Protein AF-A0A415FCH9-F1 (afdb_monomer_lite)

Foldseek 3Di:
DPVVVVVVVVVCCVPVPVVVLQLPQFADPPPGFGQDCADPVSHRPDDDHDPVVRVVLLVVLVCCCVPPHVDPSSD

pLDDT: mean 97.51, std 2.66, range [81.38, 98.69]

Organism: NCBI:txid371601

Secondary structure (DSSP, 8-state):
--HHHHHHHHHHIIIIIIHHHHHHHTB-TTTSSB--EE-TTS-EEE----HHHHHHHHHHHHHHHHHT---GGG-

InterPro domains:
  IPR008928 Six-hairpin glycosidase superfamily [SSF48208] (6-75)
  IPR010819 N-acylglucosamine 2-epimerase/Cellobiose 2-epimerase [PF07221] (33-74)
  IPR012341 Six-hairpin glycosidase-like superfamily [G3DSA:1.50.10.10] (2-75)

Radius of gyration: 14.06 Å; chains: 1; bounding box: 43×24×32 Å

Sequence (75 aa):
MDFKKLANQYKDELLDNVLPFWLENSQDHEYGGYFTCLDREGKVFDTDKFIWLQGREVWMFSMLYNKVEKRKEWL

Structure (mmCIF, N/CA/C/O backbone):
data_AF-A0A415FCH9-F1
#
_entry.id   AF-A0A415FCH9-F1
#
loop_
_atom_site.group_PDB
_atom_site.id
_atom_site.type_symbol
_atom_site.label_atom_id
_atom_site.label_alt_id
_atom_site.label_comp_id
_atom_site.label_asym_id
_atom_site.label_entity_id
_atom_site.label_seq_id
_atom_site.pdbx_PDB_ins_code
_atom_site.Cartn_x
_atom_site.Cartn_y
_atom_site.Cartn_z
_atom_site.occupancy
_atom_site.B_iso_or_equiv
_atom_site.auth_seq_id
_atom_site.auth_comp_id
_atom_site.auth_asym_id
_atom_site.auth_atom_id
_atom_site.pdbx_PDB_model_num
ATOM 1 N N . MET A 1 1 ? -27.983 -0.651 12.172 1.00 81.38 1 MET A N 1
ATOM 2 C CA . MET A 1 1 ? -26.676 -0.778 11.493 1.00 81.38 1 MET A CA 1
ATOM 3 C C . MET A 1 1 ? -25.613 -0.771 12.571 1.00 81.38 1 MET A C 1
ATOM 5 O O . MET A 1 1 ? -25.650 0.114 13.415 1.00 81.38 1 MET A O 1
ATOM 9 N N . ASP A 1 2 ? -24.751 -1.783 12.612 1.00 95.31 2 ASP A N 1
ATOM 10 C CA . ASP A 1 2 ? -23.677 -1.841 13.607 1.00 95.31 2 ASP A CA 1
ATOM 11 C C . ASP A 1 2 ? -22.444 -1.112 13.063 1.00 95.31 2 ASP A C 1
ATOM 13 O O . ASP A 1 2 ? -21.662 -1.659 12.285 1.00 95.31 2 ASP A O 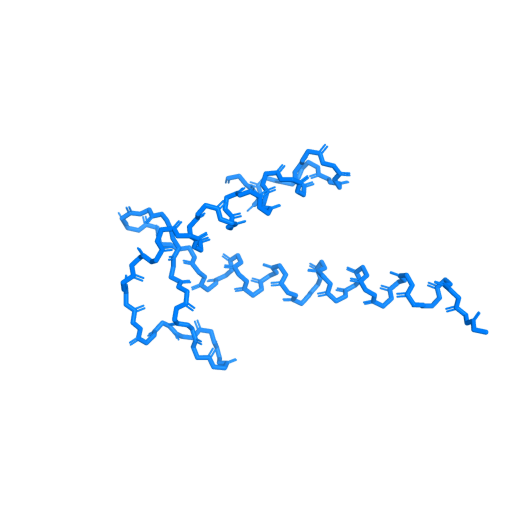1
ATOM 17 N N . PHE A 1 3 ? -22.306 0.159 13.437 1.00 97.81 3 PHE A N 1
ATOM 18 C CA . PHE A 1 3 ? -21.213 1.007 12.964 1.00 97.81 3 PHE A CA 1
ATOM 19 C C . PHE A 1 3 ? -19.848 0.574 13.500 1.00 97.81 3 PHE A C 1
ATOM 21 O O . PHE A 1 3 ? -18.846 0.760 12.815 1.00 97.81 3 PHE A O 1
ATOM 28 N N . LYS A 1 4 ? -19.795 -0.034 14.690 1.00 97.81 4 LYS A N 1
ATOM 29 C CA . LYS A 1 4 ? -18.534 -0.507 15.269 1.00 97.81 4 LYS A CA 1
ATOM 30 C C . LYS A 1 4 ? -18.025 -1.722 14.506 1.00 97.81 4 LYS A C 1
ATOM 32 O O . LYS A 1 4 ? -16.843 -1.785 14.180 1.00 97.81 4 LYS A O 1
ATOM 37 N N . LYS A 1 5 ? -18.926 -2.646 14.162 1.00 98.19 5 LYS A N 1
ATOM 38 C CA . LYS A 1 5 ? -18.596 -3.795 13.315 1.00 98.19 5 LYS A CA 1
ATOM 39 C C . LYS A 1 5 ? -18.052 -3.356 11.955 1.00 98.19 5 LYS A C 1
ATOM 41 O O . LYS A 1 5 ? -17.038 -3.884 11.518 1.00 98.19 5 LYS A O 1
ATOM 46 N N . LEU A 1 6 ? -18.690 -2.375 11.317 1.00 98.38 6 LEU A N 1
ATOM 47 C CA . LEU A 1 6 ? -18.235 -1.854 10.024 1.00 98.38 6 LEU A CA 1
ATOM 48 C C . LEU A 1 6 ? -16.881 -1.148 10.123 1.00 98.38 6 LEU A C 1
ATOM 50 O O . LEU A 1 6 ? -16.015 -1.382 9.288 1.00 98.38 6 LEU A O 1
ATOM 54 N N . ALA A 1 7 ? -16.676 -0.320 11.151 1.00 98.25 7 ALA A N 1
ATOM 55 C CA . ALA A 1 7 ? -15.399 0.355 11.365 1.00 98.25 7 ALA A CA 1
ATOM 56 C C . ALA A 1 7 ? -14.244 -0.645 11.534 1.00 98.25 7 ALA A C 1
ATOM 58 O O . ALA A 1 7 ? -13.194 -0.466 10.923 1.00 98.25 7 ALA A O 1
ATOM 59 N N . ASN A 1 8 ? -14.457 -1.713 12.311 1.00 98.25 8 ASN A N 1
ATOM 60 C CA . ASN A 1 8 ? -13.464 -2.775 12.471 1.00 98.25 8 ASN A CA 1
ATOM 61 C C . ASN A 1 8 ? -13.215 -3.508 11.151 1.00 98.25 8 ASN A C 1
ATOM 63 O O . ASN A 1 8 ? -12.069 -3.638 10.753 1.00 98.25 8 ASN A O 1
ATOM 67 N N . GLN A 1 9 ? -14.271 -3.878 10.418 1.00 98.31 9 GLN A N 1
ATOM 68 C CA . GLN A 1 9 ? -14.128 -4.547 9.124 1.00 98.31 9 GLN A CA 1
ATOM 69 C C . GLN A 1 9 ? -13.235 -3.758 8.152 1.00 98.31 9 GLN A C 1
ATOM 71 O O . GLN A 1 9 ? -12.349 -4.340 7.540 1.00 98.31 9 GLN A O 1
ATOM 76 N N . TYR A 1 10 ? -13.440 -2.444 8.009 1.00 98.56 10 TYR A N 1
ATOM 77 C CA . TYR A 1 10 ? -12.610 -1.625 7.115 1.00 98.56 10 TYR A CA 1
ATOM 78 C C . TYR A 1 10 ? -11.185 -1.430 7.626 1.00 98.56 10 TYR A C 1
ATOM 80 O O . TYR A 1 10 ? -10.258 -1.338 6.823 1.00 98.56 10 TYR A O 1
ATOM 88 N N . LYS A 1 11 ? -11.008 -1.334 8.946 1.00 98.19 11 LYS A N 1
ATOM 89 C CA . LYS A 1 11 ? -9.684 -1.210 9.550 1.00 98.19 11 LYS A CA 1
ATOM 90 C C . LYS A 1 11 ? -8.865 -2.479 9.320 1.00 98.19 11 LYS A C 1
ATOM 92 O O . LYS A 1 11 ? -7.734 -2.370 8.860 1.00 98.19 11 LYS A O 1
ATOM 97 N N . ASP A 1 12 ? -9.446 -3.632 9.624 1.00 98.38 12 ASP A N 1
ATOM 98 C CA . ASP A 1 12 ? -8.783 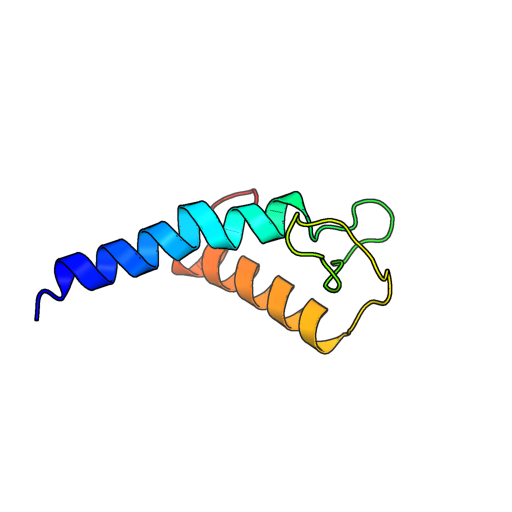-4.930 9.518 1.00 98.38 12 ASP A CA 1
ATOM 99 C C . ASP A 1 12 ? -8.484 -5.234 8.040 1.00 98.38 12 ASP A C 1
ATOM 101 O O . ASP A 1 12 ? -7.358 -5.564 7.692 1.00 98.38 12 ASP A O 1
ATOM 105 N N . GLU A 1 13 ? -9.430 -4.973 7.128 1.00 98.62 13 GLU A N 1
ATOM 106 C CA . GLU A 1 13 ? -9.193 -5.138 5.686 1.00 98.62 13 GLU A CA 1
ATOM 107 C C . GLU A 1 13 ? -8.045 -4.257 5.170 1.00 98.62 13 GLU A C 1
ATOM 109 O O . GLU A 1 13 ? -7.204 -4.704 4.391 1.00 98.62 13 GLU A O 1
ATOM 114 N N . LEU A 1 14 ? -7.976 -2.998 5.611 1.00 98.44 14 LEU A N 1
ATOM 115 C CA . LEU A 1 14 ? -6.901 -2.099 5.203 1.00 98.44 14 LEU A CA 1
ATOM 116 C C . LEU A 1 14 ? -5.543 -2.560 5.746 1.00 98.44 14 LEU A C 1
ATOM 118 O O . LEU A 1 14 ? -4.576 -2.621 4.989 1.00 98.44 14 LEU A O 1
ATOM 122 N N . LEU A 1 15 ? -5.459 -2.823 7.052 1.00 98.06 15 LEU A N 1
ATOM 123 C CA . LEU A 1 15 ? -4.188 -3.050 7.743 1.00 98.06 15 LEU A CA 1
ATOM 124 C C . LEU A 1 15 ? -3.647 -4.467 7.560 1.00 98.06 15 LEU A C 1
ATOM 126 O O . LEU A 1 15 ? -2.428 -4.623 7.509 1.00 98.06 15 LEU A O 1
ATOM 130 N N . ASP A 1 16 ? -4.529 -5.458 7.446 1.00 98.12 16 ASP A N 1
ATOM 131 C CA . ASP A 1 16 ? -4.150 -6.871 7.473 1.00 98.12 16 ASP A CA 1
ATOM 132 C C . ASP A 1 16 ? -4.223 -7.532 6.087 1.00 98.12 16 ASP A C 1
ATOM 134 O O . ASP A 1 16 ? -3.620 -8.585 5.900 1.00 98.12 16 ASP A O 1
ATOM 138 N N . ASN A 1 17 ? -4.895 -6.913 5.101 1.00 97.75 17 ASN A N 1
ATOM 139 C CA . ASN A 1 17 ? -4.999 -7.450 3.736 1.00 97.75 17 ASN A CA 1
ATOM 140 C C . ASN A 1 17 ? -4.427 -6.495 2.677 1.00 97.75 17 ASN A C 1
ATOM 142 O O . ASN A 1 17 ? -3.464 -6.832 1.986 1.00 97.75 17 ASN A O 1
ATOM 146 N N . VAL A 1 18 ? -4.988 -5.288 2.544 1.00 98.25 18 VAL A N 1
ATOM 147 C CA . VAL A 1 18 ? -4.651 -4.382 1.430 1.00 98.25 18 VAL A CA 1
ATOM 148 C C . VAL A 1 18 ? -3.224 -3.850 1.533 1.00 98.25 18 VAL A C 1
ATOM 150 O O . VAL A 1 18 ? -2.484 -3.916 0.556 1.00 98.25 18 VAL A O 1
ATOM 153 N N . LEU A 1 19 ? -2.816 -3.306 2.683 1.00 98.06 19 LEU A N 1
ATOM 154 C CA . LEU A 1 19 ? -1.469 -2.740 2.818 1.00 98.06 19 LEU A CA 1
ATOM 155 C C . LEU A 1 19 ? -0.355 -3.787 2.708 1.00 98.06 19 LEU A C 1
ATOM 157 O O . LEU A 1 19 ? 0.598 -3.506 1.980 1.00 98.06 19 LEU A O 1
ATOM 161 N N . PRO A 1 20 ? -0.452 -4.972 3.346 1.00 98.12 20 PRO A N 1
ATOM 162 C CA . PRO A 1 20 ? 0.525 -6.040 3.144 1.00 98.12 20 PRO A CA 1
ATOM 163 C C . PRO A 1 20 ? 0.703 -6.415 1.671 1.00 98.12 20 PRO A C 1
ATOM 165 O O . PRO A 1 20 ? 1.836 -6.526 1.215 1.00 98.12 20 PRO A O 1
ATOM 168 N N . PHE A 1 21 ? -0.385 -6.493 0.894 1.00 98.56 21 PHE A N 1
ATOM 169 C CA . PHE A 1 21 ? -0.301 -6.791 -0.538 1.00 98.56 21 PHE A CA 1
ATOM 170 C C . PHE A 1 21 ? 0.596 -5.799 -1.294 1.00 98.56 21 PHE A C 1
ATOM 172 O O . PHE A 1 21 ? 1.478 -6.223 -2.037 1.00 98.56 21 PHE A O 1
ATOM 179 N N . TRP A 1 22 ? 0.413 -4.490 -1.097 1.00 98.50 22 TRP A N 1
ATOM 180 C CA . TRP A 1 22 ? 1.255 -3.488 -1.761 1.00 98.50 22 TRP A CA 1
ATOM 181 C C . TRP A 1 22 ? 2.691 -3.523 -1.233 1.00 98.50 22 TRP A C 1
ATOM 183 O O . TRP A 1 22 ? 3.629 -3.570 -2.021 1.00 98.50 22 TRP A O 1
ATOM 193 N N . LEU A 1 23 ? 2.872 -3.592 0.089 1.00 97.75 23 LEU A N 1
ATOM 194 C CA . LEU A 1 23 ? 4.201 -3.632 0.703 1.00 97.75 23 LEU A CA 1
ATOM 195 C C . LEU A 1 23 ? 5.056 -4.797 0.197 1.00 97.75 23 LEU A C 1
ATOM 197 O O . LEU A 1 23 ? 6.254 -4.610 0.002 1.00 97.75 23 LEU A O 1
ATOM 201 N N . GLU A 1 24 ? 4.452 -5.966 -0.012 1.00 97.69 24 GLU A N 1
ATOM 202 C CA . GLU A 1 24 ? 5.151 -7.181 -0.438 1.00 97.69 24 GLU A CA 1
ATOM 203 C C . GLU A 1 24 ? 5.379 -7.257 -1.952 1.00 97.69 24 GLU A C 1
ATOM 205 O O . GLU A 1 24 ? 6.385 -7.819 -2.381 1.00 97.69 24 GLU A O 1
ATOM 210 N N . ASN A 1 25 ? 4.463 -6.716 -2.763 1.00 98.38 25 ASN A N 1
ATOM 211 C CA . ASN A 1 25 ? 4.427 -7.011 -4.200 1.00 98.38 25 ASN A CA 1
ATOM 212 C C . ASN A 1 25 ? 4.739 -5.813 -5.107 1.00 98.38 25 ASN A C 1
ATOM 214 O O . ASN A 1 25 ? 5.114 -6.015 -6.262 1.00 98.38 25 ASN A O 1
ATOM 218 N N . SER A 1 26 ? 4.576 -4.573 -4.635 1.00 98.19 26 SER A N 1
ATOM 219 C CA . SER A 1 26 ? 4.719 -3.396 -5.499 1.00 98.19 26 SER A CA 1
ATOM 220 C C . SER A 1 26 ? 6.128 -2.812 -5.494 1.00 98.19 26 SER A C 1
ATOM 222 O O . SER A 1 26 ? 6.542 -2.245 -6.496 1.00 98.19 26 SER A O 1
ATOM 224 N N . GLN A 1 27 ? 6.891 -2.923 -4.407 1.00 97.75 27 GLN A N 1
ATOM 225 C CA . GLN A 1 27 ? 8.141 -2.171 -4.266 1.00 97.75 27 GLN A CA 1
ATOM 226 C C . GLN A 1 27 ? 9.228 -2.639 -5.242 1.00 97.75 27 GLN A C 1
ATOM 228 O O . GLN A 1 27 ? 9.673 -3.786 -5.216 1.00 97.75 27 GLN A O 1
ATOM 233 N N . ASP A 1 28 ? 9.710 -1.717 -6.074 1.00 98.06 28 ASP A N 1
ATOM 234 C CA . ASP A 1 28 ? 10.878 -1.949 -6.918 1.00 98.06 28 ASP A CA 1
ATOM 235 C C . ASP A 1 28 ? 12.146 -1.569 -6.149 1.00 98.06 28 ASP A C 1
ATOM 237 O O . ASP A 1 28 ? 12.547 -0.404 -6.091 1.00 98.06 28 ASP A O 1
ATOM 241 N N . HIS A 1 29 ? 12.783 -2.567 -5.544 1.00 95.81 29 HIS A N 1
ATOM 242 C CA . HIS A 1 29 ? 14.009 -2.374 -4.772 1.00 95.81 29 HIS A CA 1
ATOM 243 C C . HIS A 1 29 ? 15.267 -2.169 -5.635 1.00 95.81 29 HIS A C 1
ATOM 245 O O . HIS A 1 29 ? 16.304 -1.791 -5.090 1.00 95.81 29 HIS A O 1
ATOM 251 N N . GLU A 1 30 ? 15.205 -2.406 -6.949 1.00 97.88 30 GLU A N 1
ATOM 252 C CA . GLU A 1 30 ? 16.350 -2.254 -7.855 1.00 97.88 30 GLU A CA 1
ATOM 253 C C . GLU A 1 30 ? 16.425 -0.834 -8.427 1.00 97.88 30 GLU A C 1
ATOM 255 O O . GLU A 1 30 ? 17.482 -0.201 -8.375 1.00 97.88 30 GLU A O 1
ATOM 260 N N . TYR A 1 31 ? 15.300 -0.303 -8.917 1.00 98.00 31 TYR A N 1
ATOM 261 C CA . TYR A 1 31 ? 15.244 1.005 -9.589 1.00 98.00 31 TYR A CA 1
ATOM 262 C C . TYR A 1 31 ? 14.431 2.063 -8.835 1.00 98.00 31 TYR A C 1
ATOM 264 O O . TYR A 1 31 ? 14.393 3.225 -9.250 1.00 98.00 31 TYR A O 1
ATOM 272 N N . GLY A 1 32 ? 13.795 1.693 -7.724 1.00 96.94 32 GLY A N 1
ATOM 273 C CA . GLY A 1 32 ? 12.911 2.567 -6.965 1.00 96.94 32 GLY A CA 1
ATOM 274 C C . GLY A 1 32 ? 11.521 2.726 -7.592 1.00 96.94 32 GLY A C 1
ATOM 275 O O . GLY A 1 32 ? 11.268 2.430 -8.765 1.00 96.94 32 GLY A O 1
ATOM 276 N N . GLY A 1 33 ? 10.590 3.237 -6.788 1.00 97.56 33 GLY A N 1
ATOM 277 C CA . GLY A 1 33 ? 9.177 3.330 -7.155 1.00 97.56 33 GLY A CA 1
ATOM 278 C C . GLY A 1 33 ? 8.448 1.995 -6.996 1.00 97.56 33 GLY A C 1
ATOM 279 O O . GLY A 1 33 ? 8.892 1.123 -6.253 1.00 97.56 33 GLY A O 1
ATOM 280 N N . TYR A 1 34 ? 7.323 1.856 -7.695 1.00 98.56 34 TYR A N 1
ATOM 281 C CA . TYR A 1 34 ? 6.376 0.763 -7.484 1.00 98.56 34 TYR A CA 1
ATOM 282 C C . TYR A 1 34 ? 5.887 0.147 -8.797 1.00 98.56 34 TYR A C 1
ATOM 284 O O . TYR A 1 34 ? 5.547 0.860 -9.744 1.00 98.56 34 TYR A O 1
ATOM 292 N N . PHE A 1 35 ? 5.801 -1.173 -8.858 1.00 98.69 35 PHE A N 1
ATOM 293 C CA . PHE A 1 35 ? 5.059 -1.916 -9.863 1.00 98.69 35 PHE A CA 1
ATOM 294 C C . PHE A 1 35 ? 3.569 -1.883 -9.540 1.00 98.69 35 PHE A C 1
ATOM 296 O O . PHE A 1 35 ? 3.144 -2.139 -8.419 1.00 98.69 35 PHE A O 1
ATOM 303 N N . THR A 1 36 ? 2.764 -1.560 -10.548 1.00 98.50 36 THR A N 1
ATOM 304 C CA . THR A 1 36 ? 1.305 -1.402 -10.387 1.00 98.50 36 THR A CA 1
ATOM 305 C C . THR A 1 36 ? 0.506 -2.368 -11.257 1.00 98.50 36 THR A C 1
ATOM 307 O O . THR A 1 36 ? -0.688 -2.560 -11.035 1.00 98.50 36 THR A O 1
ATOM 310 N N . CYS A 1 37 ? 1.171 -3.026 -12.206 1.00 98.50 37 CYS A N 1
ATOM 311 C CA . CYS A 1 37 ? 0.628 -4.124 -12.990 1.00 98.50 37 CYS A CA 1
ATOM 312 C C . CYS A 1 37 ? 0.934 -5.450 -12.288 1.00 98.50 37 CYS A C 1
ATOM 314 O O . CYS A 1 37 ? 1.882 -6.155 -12.638 1.00 98.50 37 CYS A O 1
ATOM 316 N N . LEU A 1 38 ? 0.128 -5.747 -11.268 1.00 98.69 38 LEU A N 1
ATOM 317 C CA . LEU A 1 38 ? 0.200 -6.963 -10.462 1.00 98.69 38 LEU A CA 1
ATOM 318 C C . LEU A 1 38 ? -0.975 -7.881 -10.811 1.00 98.69 38 LEU A C 1
ATOM 320 O O . LEU A 1 38 ? -2.114 -7.417 -10.922 1.00 98.69 38 LEU A O 1
ATOM 324 N N . ASP A 1 39 ? -0.708 -9.170 -11.012 1.00 98.31 39 ASP A N 1
ATOM 325 C CA . ASP A 1 39 ? -1.761 -10.170 -11.183 1.00 98.31 39 ASP A CA 1
ATOM 326 C C . ASP A 1 39 ? -2.477 -10.466 -9.853 1.00 98.31 39 ASP A C 1
ATOM 328 O O . ASP A 1 39 ? -2.232 -9.836 -8.820 1.00 98.31 39 ASP A O 1
ATOM 332 N N . ARG A 1 40 ? -3.413 -11.419 -9.873 1.00 97.56 40 ARG A N 1
ATOM 333 C CA . ARG A 1 40 ? -4.206 -11.763 -8.687 1.00 97.56 40 ARG A CA 1
ATOM 334 C C . ARG A 1 40 ? -3.342 -12.294 -7.541 1.00 97.56 40 ARG A C 1
ATOM 336 O O . ARG A 1 40 ? -3.712 -12.137 -6.380 1.00 97.56 40 ARG A O 1
ATOM 343 N N . GLU A 1 41 ? -2.232 -12.937 -7.866 1.00 97.62 41 GLU A N 1
ATOM 344 C CA . GLU A 1 41 ? -1.282 -13.508 -6.924 1.00 97.62 41 GLU A CA 1
ATOM 345 C C . GLU A 1 41 ? -0.185 -12.507 -6.521 1.00 97.62 41 GLU A C 1
ATOM 347 O O . GLU A 1 41 ? 0.694 -12.870 -5.744 1.00 97.62 41 GLU A O 1
ATOM 352 N N . GLY A 1 42 ? -0.235 -11.266 -7.020 1.00 97.88 42 GLY A N 1
ATOM 353 C CA . GLY A 1 42 ? 0.751 -10.223 -6.736 1.00 97.88 42 GLY A CA 1
ATOM 354 C C . GLY A 1 42 ? 1.977 -10.256 -7.649 1.00 97.88 42 GLY A C 1
ATOM 355 O O . GLY A 1 42 ? 2.934 -9.526 -7.414 1.00 97.88 42 GLY A O 1
ATOM 356 N N . LYS A 1 43 ? 1.993 -11.067 -8.711 1.00 98.38 43 LYS A N 1
ATOM 357 C CA . LYS A 1 43 ? 3.147 -11.125 -9.615 1.00 98.38 43 LYS A CA 1
ATOM 358 C C . LYS A 1 43 ? 3.115 -9.973 -10.605 1.00 98.38 43 LYS A C 1
ATOM 360 O O . LYS A 1 43 ? 2.095 -9.695 -11.234 1.00 98.38 43 LYS A O 1
ATOM 365 N N . VAL A 1 44 ? 4.272 -9.347 -10.787 1.00 98.44 44 VAL A N 1
ATOM 366 C CA . VAL A 1 44 ? 4.475 -8.286 -11.774 1.00 98.44 44 VAL A CA 1
ATOM 367 C C . VAL A 1 44 ? 4.350 -8.864 -13.185 1.00 98.44 44 VAL A C 1
ATOM 369 O O . VAL A 1 44 ? 5.088 -9.782 -13.545 1.00 98.44 44 VAL A O 1
ATOM 372 N N . PHE A 1 45 ? 3.436 -8.317 -13.989 1.00 98.19 45 PHE A N 1
ATOM 373 C CA . PHE A 1 45 ? 3.285 -8.677 -15.408 1.00 98.19 45 PHE A CA 1
ATOM 374 C C . PHE A 1 45 ? 3.648 -7.539 -16.375 1.00 98.19 45 PHE A C 1
ATOM 376 O O . PHE A 1 45 ? 3.761 -7.782 -17.575 1.00 98.19 45 PHE A O 1
ATOM 383 N N . ASP A 1 46 ? 3.849 -6.319 -15.868 1.00 98.44 46 ASP A N 1
ATOM 384 C CA . ASP A 1 46 ? 4.376 -5.169 -16.611 1.00 98.44 46 ASP A CA 1
ATOM 385 C C . ASP A 1 46 ? 5.179 -4.271 -15.652 1.00 98.44 46 ASP A C 1
ATOM 387 O O . ASP A 1 46 ? 4.790 -4.066 -14.498 1.00 98.44 46 ASP A O 1
ATOM 391 N N . THR A 1 47 ? 6.317 -3.765 -16.121 1.00 98.44 47 THR A N 1
ATOM 392 C CA . THR A 1 47 ? 7.276 -2.986 -15.330 1.00 98.44 47 THR A CA 1
ATOM 393 C C . THR A 1 47 ? 7.141 -1.473 -15.510 1.00 98.44 47 THR A C 1
ATOM 395 O O . THR A 1 47 ? 7.836 -0.723 -14.817 1.00 98.44 47 THR A O 1
ATOM 398 N N . ASP A 1 48 ? 6.276 -1.003 -16.412 1.00 98.44 48 ASP A N 1
ATOM 399 C CA . ASP A 1 48 ? 6.085 0.427 -16.653 1.00 98.44 48 ASP A CA 1
ATOM 400 C C . ASP A 1 48 ? 5.606 1.174 -15.397 1.00 98.44 48 ASP A C 1
ATOM 402 O O . ASP A 1 48 ? 4.723 0.749 -14.643 1.00 98.44 48 ASP A O 1
ATOM 406 N N . LYS A 1 49 ? 6.200 2.351 -15.169 1.00 98.38 49 LYS A N 1
ATOM 407 C CA . LYS A 1 49 ? 5.945 3.179 -13.983 1.00 98.38 49 LYS A CA 1
ATOM 408 C C . LYS A 1 49 ? 4.956 4.296 -14.307 1.00 98.38 49 LYS A C 1
ATOM 410 O O . LYS A 1 49 ? 5.326 5.401 -14.707 1.00 98.38 49 LYS A O 1
ATOM 415 N N . PHE A 1 50 ? 3.671 4.040 -14.069 1.00 98.38 50 PHE A N 1
ATOM 416 C CA . PHE A 1 50 ? 2.620 5.049 -14.228 1.00 98.38 50 PHE A CA 1
ATOM 417 C C . PHE A 1 50 ? 2.721 6.134 -13.147 1.00 98.38 50 PHE A C 1
ATOM 419 O O . PHE A 1 50 ? 2.331 5.921 -11.999 1.00 98.38 50 PHE A O 1
ATOM 426 N N . ILE A 1 51 ? 3.202 7.326 -13.518 1.00 98.25 51 ILE A N 1
ATOM 427 C CA . ILE A 1 51 ? 3.546 8.421 -12.585 1.00 98.25 51 ILE A CA 1
ATOM 428 C C . ILE A 1 51 ? 2.412 8.801 -11.622 1.00 98.25 51 ILE A C 1
ATOM 430 O O . ILE A 1 51 ? 2.664 9.104 -10.456 1.00 98.25 51 ILE A O 1
ATOM 434 N N . TRP A 1 52 ? 1.153 8.75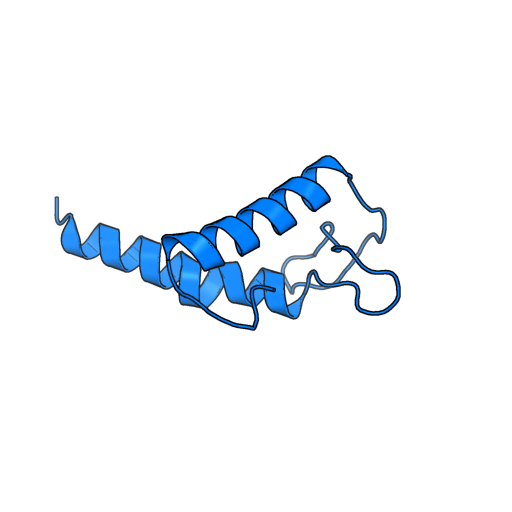5 -12.063 1.00 98.38 52 TRP A N 1
ATOM 435 C CA . TRP A 1 52 ? 0.019 9.027 -11.173 1.00 98.38 52 TRP A CA 1
ATOM 436 C C . TRP A 1 52 ? -0.101 8.011 -10.039 1.00 98.38 52 TRP A C 1
ATOM 438 O O . TRP A 1 52 ? -0.411 8.394 -8.913 1.00 98.38 52 TRP A O 1
ATOM 448 N N . LEU A 1 53 ? 0.141 6.734 -10.325 1.00 98.56 53 LEU A N 1
ATOM 449 C CA . LEU A 1 53 ? 0.080 5.681 -9.319 1.00 98.56 53 LEU A CA 1
ATOM 450 C C . LEU A 1 53 ? 1.297 5.740 -8.394 1.00 98.56 53 LEU A C 1
ATOM 452 O O . LEU A 1 53 ? 1.115 5.637 -7.187 1.00 98.56 53 LEU A O 1
ATOM 456 N N . GLN A 1 54 ? 2.482 6.078 -8.921 1.00 98.62 54 GLN A N 1
ATOM 457 C CA . GLN A 1 54 ? 3.671 6.335 -8.094 1.00 98.62 54 GLN A CA 1
ATOM 458 C C . GLN A 1 54 ? 3.387 7.400 -7.028 1.00 98.62 54 GLN A C 1
ATOM 460 O O . GLN A 1 54 ? 3.598 7.185 -5.837 1.00 98.62 54 GLN A O 1
ATOM 465 N N . GLY A 1 55 ? 2.851 8.552 -7.448 1.00 98.44 55 GLY A N 1
ATOM 466 C CA . GLY A 1 55 ? 2.539 9.645 -6.528 1.00 98.44 55 GLY A CA 1
ATOM 467 C C . GLY A 1 55 ? 1.456 9.283 -5.510 1.00 98.44 55 GLY A C 1
ATOM 468 O O . GLY A 1 55 ? 1.543 9.683 -4.350 1.00 98.44 55 GLY A O 1
ATOM 469 N N . ARG A 1 56 ? 0.442 8.511 -5.921 1.00 98.62 56 ARG A N 1
ATOM 470 C CA . ARG A 1 56 ? -0.637 8.066 -5.026 1.00 98.62 56 ARG A CA 1
ATOM 471 C C . ARG A 1 56 ? -0.151 7.074 -3.977 1.00 98.62 56 ARG A C 1
ATOM 473 O O . ARG A 1 56 ? -0.595 7.176 -2.839 1.00 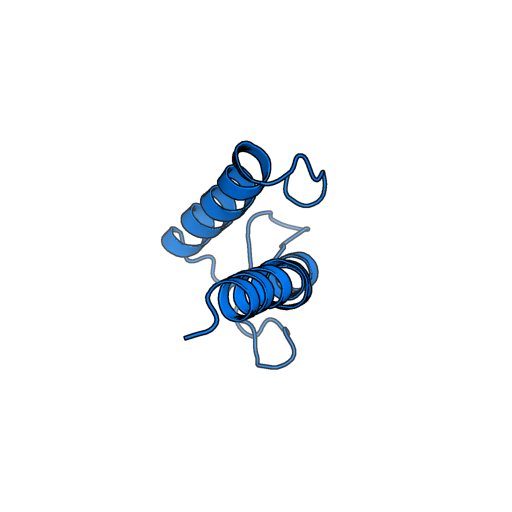98.62 56 ARG A O 1
ATOM 480 N N . GLU A 1 57 ? 0.753 6.172 -4.330 1.00 98.44 57 GLU A N 1
ATOM 481 C CA . GLU A 1 57 ? 1.298 5.181 -3.403 1.00 98.44 57 GLU A CA 1
ATOM 482 C C . GLU A 1 57 ? 2.227 5.831 -2.368 1.00 98.44 57 GLU A C 1
ATOM 484 O O . GLU A 1 57 ? 2.034 5.637 -1.167 1.00 98.44 57 GLU A O 1
ATOM 489 N N . VAL A 1 58 ? 3.105 6.750 -2.798 1.00 98.31 58 VAL A N 1
ATOM 490 C CA . VAL A 1 58 ? 3.889 7.596 -1.872 1.00 98.31 58 VAL A CA 1
ATOM 491 C C . VAL A 1 58 ? 2.975 8.380 -0.932 1.00 98.31 58 VAL A C 1
ATOM 493 O O . VAL A 1 58 ? 3.207 8.418 0.279 1.00 98.31 58 VAL A O 1
ATOM 496 N N . TRP A 1 59 ? 1.930 9.021 -1.470 1.00 98.38 59 TRP A N 1
ATOM 497 C CA . TRP A 1 59 ? 0.979 9.779 -0.660 1.00 98.38 59 TRP A CA 1
ATOM 498 C C . TRP A 1 59 ? 0.247 8.883 0.340 1.00 98.38 59 TRP A C 1
ATOM 500 O O . TRP A 1 59 ? 0.107 9.272 1.498 1.00 98.38 59 TRP A O 1
ATOM 510 N N . MET A 1 60 ? -0.190 7.695 -0.080 1.00 98.31 60 MET A N 1
ATOM 511 C CA . MET A 1 60 ? -0.908 6.740 0.761 1.00 98.31 60 MET A CA 1
ATOM 512 C C . MET A 1 60 ? -0.054 6.333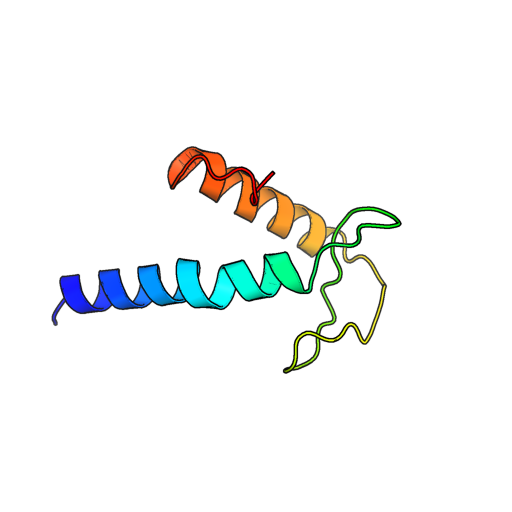 1.962 1.00 98.31 60 MET A C 1
ATOM 514 O O . MET A 1 60 ? -0.485 6.539 3.098 1.00 98.31 60 MET A O 1
ATOM 518 N N . PHE A 1 61 ? 1.164 5.837 1.736 1.00 98.38 61 PHE A N 1
ATOM 519 C CA . PHE A 1 61 ? 2.056 5.421 2.821 1.00 98.38 61 PHE A CA 1
ATOM 520 C C . PHE A 1 61 ? 2.457 6.596 3.721 1.00 98.38 61 PHE A C 1
ATOM 522 O O . PHE A 1 61 ? 2.356 6.504 4.946 1.00 98.38 61 PHE A O 1
ATOM 529 N N . SER A 1 62 ? 2.763 7.759 3.137 1.00 98.12 62 SER A N 1
ATOM 530 C CA . SER A 1 62 ? 3.059 8.979 3.901 1.00 98.12 62 SER A CA 1
ATOM 531 C C . SER A 1 62 ? 1.878 9.434 4.765 1.00 98.12 62 SER A C 1
ATOM 533 O O . SER A 1 62 ? 2.061 9.896 5.896 1.00 98.12 62 SER A O 1
ATOM 535 N N . MET A 1 63 ? 0.652 9.349 4.246 1.00 98.31 63 MET A N 1
ATOM 536 C CA . MET A 1 63 ? -0.563 9.726 4.967 1.00 98.31 63 MET A CA 1
ATOM 537 C C . MET A 1 63 ? -0.799 8.772 6.136 1.00 98.31 63 MET A C 1
ATOM 539 O O . MET A 1 63 ? -0.988 9.242 7.261 1.00 98.31 63 MET A O 1
ATOM 543 N N . LEU A 1 64 ? -0.690 7.462 5.906 1.00 98.31 64 LEU A N 1
ATOM 544 C CA . LEU A 1 64 ? -0.805 6.438 6.945 1.00 98.31 64 LEU A CA 1
ATOM 545 C C . LEU A 1 64 ? 0.249 6.639 8.040 1.00 98.31 64 LEU A C 1
ATOM 547 O O . LEU A 1 64 ? -0.107 6.719 9.218 1.00 98.31 64 LEU A O 1
ATOM 551 N N . TYR A 1 65 ? 1.509 6.868 7.661 1.00 98.38 65 TYR A N 1
ATOM 552 C CA . TYR A 1 65 ? 2.600 7.142 8.601 1.00 98.38 65 TYR A CA 1
ATOM 553 C C . TYR A 1 65 ? 2.342 8.371 9.477 1.00 98.38 65 TYR A C 1
ATOM 555 O O . TYR A 1 65 ? 2.725 8.443 10.647 1.00 98.38 65 TYR A O 1
ATOM 563 N N . ASN A 1 66 ? 1.718 9.399 8.911 1.00 97.94 66 ASN A N 1
ATOM 564 C CA . ASN A 1 66 ? 1.503 10.662 9.605 1.00 97.94 66 ASN A CA 1
ATOM 565 C C . ASN A 1 66 ? 0.198 10.731 10.394 1.00 97.94 66 ASN A C 1
ATOM 567 O O . ASN A 1 66 ? 0.123 11.528 11.331 1.00 97.94 66 ASN A O 1
ATOM 571 N N . LYS A 1 67 ? -0.824 9.964 10.011 1.00 98.06 67 LYS A N 1
ATOM 572 C CA . LYS A 1 67 ? -2.190 10.109 10.538 1.00 98.06 67 LYS A CA 1
ATOM 573 C C . LYS A 1 67 ? -2.744 8.856 11.205 1.00 98.06 67 LYS A C 1
ATOM 575 O O . LYS A 1 67 ? -3.712 8.989 11.946 1.00 98.06 67 LYS A O 1
ATOM 580 N N . VAL A 1 68 ? -2.149 7.685 10.977 1.00 97.00 68 VAL A N 1
ATOM 581 C CA . VAL A 1 68 ? -2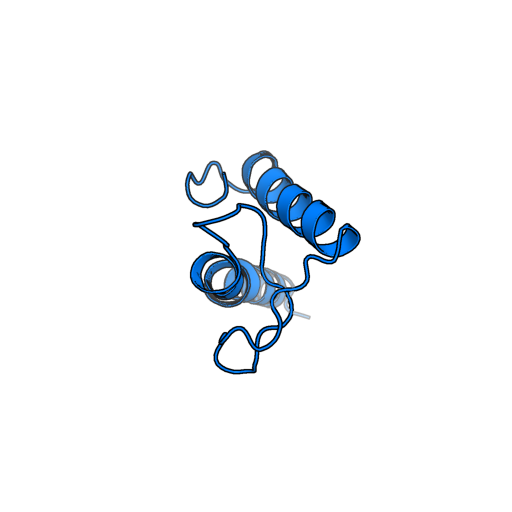.612 6.411 11.545 1.00 97.00 68 VAL A CA 1
ATOM 582 C C . VAL A 1 68 ? -1.611 5.876 12.563 1.00 97.00 68 VAL A C 1
ATOM 584 O O . VAL A 1 68 ? -1.942 5.782 13.741 1.00 97.00 68 VAL A O 1
ATOM 587 N N . GLU A 1 69 ? -0.387 5.561 12.142 1.00 97.06 69 GLU A N 1
ATOM 588 C CA . GLU A 1 69 ? 0.638 4.971 13.012 1.00 97.06 69 GLU A CA 1
ATOM 589 C C . GLU A 1 69 ? 2.044 5.201 12.444 1.00 97.06 69 GLU A C 1
ATOM 591 O O . GLU A 1 69 ? 2.238 5.256 11.237 1.00 97.06 69 GLU A O 1
ATOM 596 N N . LYS A 1 70 ? 3.059 5.323 13.303 1.00 96.69 70 LYS A N 1
ATOM 597 C CA . LYS A 1 70 ? 4.451 5.551 12.886 1.00 96.69 70 LYS A CA 1
ATOM 598 C C . LYS A 1 70 ? 5.176 4.236 12.575 1.00 96.69 70 LYS A C 1
ATOM 600 O O . LYS A 1 70 ? 6.132 3.882 13.263 1.00 96.69 70 LYS A O 1
ATOM 605 N N . ARG A 1 71 ? 4.731 3.523 11.538 1.00 96.88 71 ARG A N 1
ATOM 606 C CA . ARG A 1 71 ? 5.324 2.250 11.089 1.00 96.88 71 ARG A CA 1
ATOM 607 C C . ARG A 1 71 ? 6.471 2.457 10.101 1.00 96.88 71 ARG A C 1
ATOM 609 O O . ARG A 1 71 ? 6.335 3.234 9.163 1.00 96.88 71 ARG A O 1
ATOM 616 N N . LYS A 1 72 ? 7.614 1.798 10.320 1.00 94.81 72 LYS A N 1
ATOM 617 C CA . LYS A 1 72 ? 8.815 2.003 9.483 1.00 94.81 72 LYS A CA 1
ATOM 618 C C . LYS A 1 72 ? 8.657 1.419 8.088 1.00 94.81 72 LYS A C 1
ATOM 620 O O . LYS A 1 72 ? 9.241 1.955 7.165 1.00 94.81 72 LYS A O 1
ATOM 625 N N . GLU A 1 73 ? 7.868 0.364 7.949 1.00 94.06 73 GLU A N 1
ATOM 626 C CA . GLU A 1 73 ? 7.562 -0.262 6.666 1.00 94.06 73 GLU A CA 1
ATOM 627 C C . GLU A 1 73 ? 6.775 0.648 5.709 1.00 94.06 73 GLU A C 1
ATOM 629 O O . GLU A 1 73 ? 6.696 0.350 4.529 1.00 94.06 73 GLU A O 1
ATOM 634 N N . TRP A 1 74 ? 6.198 1.757 6.188 1.00 95.06 74 TRP A N 1
ATOM 635 C CA . TRP A 1 74 ? 5.501 2.744 5.351 1.00 95.06 74 TRP A CA 1
ATOM 636 C C . TRP A 1 74 ? 6.417 3.893 4.880 1.00 95.06 74 TRP A C 1
ATOM 638 O O . TRP A 1 74 ? 5.909 4.931 4.452 1.00 95.06 74 TRP A O 1
ATOM 648 N N . LEU A 1 75 ? 7.742 3.759 5.019 1.00 83.44 75 LEU A N 1
ATOM 649 C CA . LEU A 1 75 ? 8.745 4.766 4.643 1.00 83.44 75 LEU A CA 1
ATOM 650 C C . LEU A 1 75 ? 9.829 4.198 3.729 1.00 83.44 75 LEU A C 1
ATOM 652 O O . LEU A 1 75 ? 10.277 3.061 3.986 1.00 83.44 75 LEU A O 1
#